Protein AF-A0A2G7M3Z9-F1 (afdb_monomer_lite)

pLDDT: mean 76.14, std 15.07, range [32.34, 94.94]

Sequence (181 aa):
MSFFTGVVVPIGAVFIGWYFANSKAEEKHQKDEQIQRLKLLRMLQQELETVLDHYETEGKYLLRNSIKGQAINNSPVFNADDHKEFFNLLWKYMRGYESLNTAIEAIPTIFPKQDEILKLSKTFFIHDSRKYDKLYNEMNKHIDEILKLSVQQIMDAAKPLLVEVNNLILQNSNVKTHPVG

Structure (mmCIF, N/CA/C/O backbone):
data_AF-A0A2G7M3Z9-F1
#
_entry.id   AF-A0A2G7M3Z9-F1
#
loop_
_atom_site.group_PDB
_atom_site.id
_atom_site.type_symbol
_atom_site.label_atom_id
_atom_site.label_alt_id
_atom_site.label_comp_id
_atom_site.label_asym_id
_atom_site.label_entity_id
_atom_site.label_seq_id
_atom_site.pdbx_PDB_ins_code
_atom_site.Cartn_x
_atom_site.Cartn_y
_atom_site.Cartn_z
_atom_site.occupancy
_atom_site.B_iso_or_equiv
_atom_site.auth_seq_id
_atom_site.auth_comp_id
_atom_site.auth_asym_id
_atom_site.auth_atom_id
_atom_site.pdbx_PDB_model_num
ATOM 1 N N . MET A 1 1 ? -33.641 -18.128 61.301 1.00 44.56 1 MET A N 1
ATOM 2 C CA . MET A 1 1 ? -33.070 -18.247 59.939 1.00 44.56 1 MET A CA 1
ATOM 3 C C . MET A 1 1 ? -32.235 -16.995 59.679 1.00 44.56 1 MET A C 1
ATOM 5 O O . MET A 1 1 ? -32.832 -15.933 59.667 1.00 44.56 1 MET A O 1
ATOM 9 N N . SER A 1 2 ? -30.898 -17.070 59.580 1.00 50.94 2 SER A N 1
ATOM 10 C CA . SER A 1 2 ? -30.061 -15.853 59.395 1.00 50.94 2 SER A CA 1
ATOM 11 C C . SER A 1 2 ? -28.726 -16.055 58.646 1.00 50.94 2 SER A C 1
ATOM 13 O O . SER A 1 2 ? -28.085 -15.092 58.248 1.00 50.94 2 SER A O 1
ATOM 15 N N . PHE A 1 3 ? -28.285 -17.296 58.405 1.00 48.00 3 PHE A N 1
ATOM 16 C CA . PHE A 1 3 ? -26.954 -17.548 57.826 1.00 48.00 3 PHE A CA 1
ATOM 17 C C . PHE A 1 3 ? -26.880 -17.435 56.291 1.00 48.00 3 PHE A C 1
ATOM 19 O O . PHE A 1 3 ? -25.796 -17.242 55.750 1.00 48.00 3 PHE A O 1
ATOM 26 N N . PHE A 1 4 ? -28.011 -17.502 55.578 1.00 48.44 4 PHE A N 1
ATOM 27 C CA . PHE A 1 4 ? -28.026 -17.439 54.108 1.00 48.44 4 PHE A CA 1
ATOM 28 C C . PHE A 1 4 ? -27.828 -16.022 53.545 1.00 48.44 4 PHE A C 1
ATOM 30 O O . PHE A 1 4 ? -27.196 -15.864 52.505 1.00 48.44 4 PHE A O 1
ATOM 37 N N . THR A 1 5 ? -28.307 -14.978 54.224 1.00 51.66 5 THR A N 1
ATOM 38 C CA . THR A 1 5 ? -28.151 -13.588 53.759 1.00 51.66 5 THR A CA 1
ATOM 39 C C . THR A 1 5 ? -26.737 -13.044 53.981 1.00 51.66 5 THR A C 1
ATOM 41 O O . THR A 1 5 ? -26.254 -12.265 53.165 1.00 51.66 5 THR A O 1
ATOM 44 N N . GLY A 1 6 ? -26.040 -13.483 55.036 1.00 43.91 6 GLY A N 1
ATOM 45 C CA . GLY A 1 6 ? -24.709 -12.973 55.392 1.00 43.91 6 GLY A CA 1
ATOM 46 C C . GLY A 1 6 ? -23.568 -13.378 54.447 1.00 43.91 6 GLY A C 1
ATOM 47 O O . GLY A 1 6 ? -22.579 -12.658 54.363 1.00 43.91 6 GLY A O 1
ATOM 48 N N . VAL A 1 7 ? -23.695 -14.501 53.727 1.00 51.69 7 VAL A N 1
ATOM 49 C CA . VAL A 1 7 ? -22.634 -15.035 52.843 1.00 51.69 7 VAL A CA 1
ATOM 50 C C . VAL A 1 7 ? -22.939 -14.804 51.359 1.00 51.69 7 VAL A C 1
ATOM 52 O O . VAL A 1 7 ? -22.032 -14.526 50.577 1.00 51.69 7 VAL A O 1
ATOM 55 N N . VAL A 1 8 ? -24.214 -14.848 50.957 1.00 54.59 8 VAL A N 1
ATOM 56 C CA . VAL A 1 8 ? -24.612 -14.662 49.549 1.00 54.59 8 VAL A CA 1
ATOM 57 C C . VAL A 1 8 ? -24.406 -13.215 49.083 1.00 54.59 8 VAL A C 1
ATOM 59 O O . VAL A 1 8 ? -23.975 -12.999 47.954 1.00 54.59 8 VAL A O 1
ATOM 62 N N . VAL A 1 9 ? -24.642 -12.225 49.952 1.00 57.62 9 VAL A N 1
ATOM 63 C CA . VAL A 1 9 ? -24.457 -10.797 49.630 1.00 57.62 9 VAL A CA 1
ATOM 64 C C . VAL A 1 9 ? -22.997 -10.439 49.289 1.00 57.62 9 VAL A C 1
ATOM 66 O O . VAL A 1 9 ? -22.786 -9.890 48.206 1.00 57.62 9 VAL A O 1
ATOM 69 N N . PRO A 1 10 ? -21.972 -10.751 50.115 1.00 57.69 10 PRO A N 1
ATOM 70 C CA . PRO A 1 10 ? -20.586 -10.429 49.768 1.00 57.69 10 PRO A CA 1
ATOM 71 C C . PRO A 1 10 ? -20.073 -11.204 48.544 1.00 57.69 10 PRO A C 1
ATOM 73 O O . PRO A 1 10 ? -19.363 -10.624 47.727 1.00 57.69 10 PRO A O 1
ATOM 76 N N . ILE A 1 11 ? -20.462 -12.472 48.359 1.00 62.12 11 ILE A N 1
ATOM 77 C CA . ILE A 1 11 ? -20.062 -13.248 47.171 1.00 62.12 11 ILE A CA 1
ATOM 78 C C . ILE A 1 11 ? -20.701 -12.665 45.901 1.00 62.12 11 ILE A C 1
ATOM 80 O O . ILE A 1 11 ? -20.004 -12.430 44.914 1.00 62.12 11 ILE A O 1
ATOM 84 N N . GLY A 1 12 ? -22.003 -12.359 45.929 1.00 63.75 12 GLY A N 1
ATOM 85 C CA . GLY A 1 12 ? -22.699 -11.721 44.808 1.00 63.75 12 GLY A CA 1
ATOM 86 C C . GLY A 1 12 ? -22.106 -10.358 44.442 1.00 63.75 12 GLY A C 1
ATOM 87 O O . GLY A 1 12 ? -21.905 -10.074 43.263 1.00 63.75 12 GLY A O 1
ATOM 88 N N . ALA A 1 13 ? -21.740 -9.546 45.439 1.00 70.12 13 ALA A N 1
ATOM 89 C CA . ALA A 1 13 ? -21.081 -8.259 45.220 1.00 70.12 13 ALA A CA 1
ATOM 90 C C . ALA A 1 13 ? -19.710 -8.397 44.527 1.00 70.12 13 ALA A C 1
ATOM 92 O O . ALA A 1 13 ? -19.388 -7.582 43.663 1.00 70.12 13 ALA A O 1
ATOM 93 N N . VAL A 1 14 ? -18.930 -9.441 44.842 1.00 70.12 14 VAL A N 1
ATOM 94 C CA . VAL A 1 14 ? -17.654 -9.731 44.158 1.00 70.12 14 VAL A CA 1
ATOM 95 C C . VAL A 1 14 ? -17.880 -10.115 42.694 1.00 70.12 14 VAL A C 1
ATOM 97 O O . VAL A 1 14 ? -17.202 -9.570 41.827 1.00 70.12 14 VAL A O 1
ATOM 100 N N . PHE A 1 15 ? -18.853 -10.981 42.387 1.00 70.19 15 PHE A N 1
ATOM 101 C CA . PHE A 1 15 ? -19.165 -11.344 40.996 1.00 70.19 15 PHE A CA 1
ATOM 102 C C . PHE A 1 15 ? -19.684 -10.157 40.175 1.00 70.19 15 PHE A C 1
ATOM 104 O O . PHE A 1 15 ? -19.260 -9.972 39.036 1.00 70.19 15 PHE A O 1
ATOM 111 N N . ILE A 1 16 ? -20.550 -9.320 40.754 1.00 72.12 16 ILE A N 1
ATOM 112 C CA . ILE A 1 16 ? -21.058 -8.103 40.104 1.00 72.12 16 ILE A CA 1
ATOM 113 C C . ILE A 1 16 ? -19.919 -7.095 39.881 1.00 72.12 16 ILE A C 1
ATOM 115 O O . ILE A 1 16 ? -19.782 -6.548 38.787 1.00 72.12 16 ILE A O 1
ATOM 119 N N . GLY A 1 17 ? -19.063 -6.881 40.886 1.00 66.12 17 GLY A N 1
ATOM 120 C CA . GLY A 1 17 ? -17.893 -6.008 40.779 1.00 66.12 17 GLY A CA 1
ATOM 121 C C . GLY A 1 17 ? -16.894 -6.483 39.721 1.00 66.12 17 GLY A C 1
ATOM 122 O O . GLY A 1 17 ? -16.427 -5.675 38.920 1.00 66.12 17 GLY A O 1
ATOM 123 N N . TRP A 1 18 ? -16.624 -7.791 39.666 1.00 77.81 18 TRP A N 1
ATOM 124 C CA . TRP A 1 18 ? -15.791 -8.404 38.630 1.00 77.81 18 TRP A CA 1
ATOM 125 C C . TRP A 1 18 ? -16.404 -8.232 37.237 1.00 77.81 18 TRP A C 1
ATOM 127 O O . TRP A 1 18 ? -15.715 -7.765 36.337 1.00 77.81 18 TRP A O 1
ATOM 137 N N . TYR A 1 19 ? -17.702 -8.502 37.069 1.00 77.31 19 TYR A N 1
ATOM 138 C CA . TYR A 1 19 ? -18.404 -8.327 35.793 1.00 77.31 19 TYR A CA 1
ATOM 139 C C . TYR A 1 19 ? -18.332 -6.880 35.276 1.00 77.31 19 TYR A C 1
ATOM 141 O O . TYR A 1 19 ? -17.959 -6.652 34.125 1.00 77.31 19 TYR A O 1
ATOM 149 N N . PHE A 1 20 ? -18.606 -5.883 36.128 1.00 74.38 20 PHE A N 1
ATOM 150 C CA . PHE A 1 20 ? -18.485 -4.470 35.744 1.00 74.38 20 PHE A CA 1
ATOM 151 C C . PHE A 1 20 ? -17.037 -4.036 35.477 1.00 74.38 20 PHE A C 1
ATOM 153 O O . PHE A 1 20 ? -16.811 -3.193 34.608 1.00 74.38 20 PHE A O 1
ATOM 160 N N . ALA A 1 21 ? -16.055 -4.588 36.196 1.00 72.25 21 ALA A N 1
ATOM 161 C CA . ALA A 1 21 ? -14.642 -4.320 35.940 1.00 72.25 21 ALA A CA 1
ATOM 162 C C . ALA A 1 21 ? -14.190 -4.910 34.595 1.00 72.25 21 ALA A C 1
ATOM 164 O O . ALA A 1 21 ? -13.548 -4.207 33.816 1.00 72.25 21 ALA A O 1
ATOM 165 N N . ASN A 1 22 ? -14.578 -6.154 34.294 1.00 75.38 22 ASN A N 1
ATOM 166 C CA . ASN A 1 22 ? -14.256 -6.819 33.033 1.00 75.38 22 ASN A CA 1
ATOM 167 C C . ASN A 1 22 ? -14.938 -6.114 31.853 1.00 75.38 22 ASN A C 1
ATOM 169 O O . ASN A 1 22 ? -14.266 -5.786 30.887 1.00 75.38 22 ASN A O 1
ATOM 173 N N . SER A 1 23 ? -16.225 -5.767 31.970 1.00 75.00 23 SER A N 1
ATOM 174 C CA . SER A 1 23 ? -16.961 -5.009 30.944 1.00 75.00 23 SER A CA 1
ATOM 175 C C . SER A 1 23 ? -16.299 -3.656 30.624 1.00 75.00 23 SER A C 1
ATOM 177 O O . SER A 1 23 ? -16.072 -3.324 29.461 1.00 75.00 23 SER A O 1
ATOM 179 N N . LYS A 1 24 ? -15.857 -2.907 31.647 1.00 76.00 24 LYS A N 1
ATOM 180 C CA . LYS A 1 24 ? -15.104 -1.653 31.446 1.00 76.00 24 LYS A CA 1
ATOM 181 C C . LYS A 1 24 ? -13.702 -1.860 30.866 1.00 76.00 24 LYS A C 1
ATOM 183 O O . LYS A 1 24 ? -13.208 -0.976 30.165 1.00 76.00 24 LYS A O 1
ATOM 188 N N . ALA A 1 25 ? -13.045 -2.979 31.171 1.00 74.88 25 ALA A N 1
ATOM 189 C CA . ALA A 1 25 ? -11.759 -3.331 30.576 1.00 74.88 25 ALA A CA 1
ATOM 190 C C . ALA A 1 25 ? -11.918 -3.685 29.087 1.00 74.88 25 ALA A C 1
ATOM 192 O O . ALA A 1 25 ? -11.159 -3.172 28.269 1.00 74.88 25 ALA A O 1
ATOM 193 N N . GLU A 1 26 ? -12.948 -4.462 28.743 1.00 80.06 26 GLU A N 1
ATOM 194 C CA . GLU A 1 26 ? -13.342 -4.827 27.377 1.00 80.06 26 GLU A CA 1
ATOM 195 C C . GLU A 1 26 ? -13.636 -3.574 26.533 1.00 80.06 26 GLU A C 1
ATOM 197 O O . GLU A 1 26 ? -13.023 -3.359 25.488 1.00 80.06 26 GLU A O 1
ATOM 202 N N . GLU A 1 27 ? -14.488 -2.671 27.038 1.00 78.44 27 GLU A N 1
ATOM 203 C CA . GLU A 1 27 ? -14.781 -1.384 26.397 1.00 78.44 27 GLU A CA 1
ATOM 204 C C . GLU A 1 27 ? -13.522 -0.548 26.144 1.00 78.44 27 GLU A C 1
ATOM 206 O O . GLU A 1 27 ? -13.418 0.138 25.124 1.00 78.44 27 GLU A O 1
ATOM 211 N N . LYS A 1 28 ? -12.585 -0.537 27.101 1.00 80.94 28 LYS A N 1
ATOM 212 C CA . LYS A 1 28 ? -11.336 0.211 26.956 1.00 80.94 28 LYS A CA 1
ATOM 213 C C . LYS A 1 28 ? -10.440 -0.439 25.903 1.00 80.94 28 LYS A C 1
ATOM 215 O O . LYS A 1 28 ? -9.916 0.279 25.058 1.00 80.94 28 LYS A O 1
ATOM 220 N N . HIS A 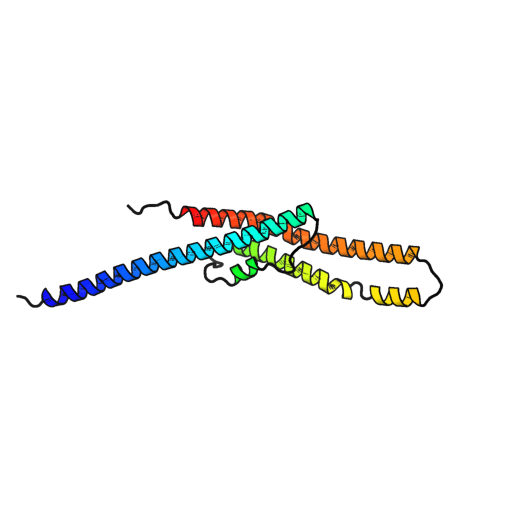1 29 ? -10.313 -1.766 25.918 1.00 80.56 29 HIS A N 1
ATOM 221 C CA . HIS A 1 29 ? -9.534 -2.517 24.936 1.00 80.56 29 HIS A CA 1
ATOM 222 C C . HIS A 1 29 ? -10.035 -2.248 23.513 1.00 80.56 29 HIS A C 1
ATOM 224 O O . HIS A 1 29 ? -9.260 -1.823 22.663 1.00 80.56 29 HIS A O 1
ATOM 230 N N . GLN A 1 30 ? -11.347 -2.355 23.288 1.00 82.94 30 GLN A N 1
ATOM 231 C CA . GLN A 1 30 ? -11.974 -2.067 21.994 1.00 82.94 30 GLN A CA 1
ATOM 232 C C . GLN A 1 30 ? -11.737 -0.616 21.535 1.00 82.94 30 GLN A C 1
ATOM 234 O O . GLN A 1 30 ? -11.460 -0.373 20.359 1.00 82.94 30 GLN A O 1
ATOM 239 N N . LYS A 1 31 ? -11.798 0.365 22.449 1.00 84.75 31 LYS A N 1
ATOM 240 C CA . LYS A 1 31 ? -11.483 1.775 22.143 1.00 84.75 31 LYS A CA 1
ATOM 241 C C . LYS A 1 31 ? -10.004 1.962 21.784 1.00 84.75 31 LYS A C 1
ATOM 243 O O . LYS A 1 31 ? -9.703 2.657 20.813 1.00 84.75 31 LYS A O 1
ATOM 248 N N . ASP A 1 32 ? -9.091 1.334 22.522 1.00 85.38 32 ASP A N 1
ATOM 249 C CA . ASP A 1 32 ? -7.648 1.412 22.275 1.00 85.38 32 ASP A CA 1
ATOM 250 C C . ASP A 1 32 ? -7.267 0.717 20.945 1.00 85.38 32 ASP A C 1
ATOM 252 O O . ASP A 1 32 ? -6.457 1.254 20.184 1.00 85.38 32 ASP A O 1
ATOM 256 N N . GLU A 1 33 ? -7.899 -0.410 20.597 1.00 86.25 33 GLU A N 1
ATOM 257 C CA . GLU A 1 33 ? -7.768 -1.074 19.289 1.00 86.25 33 GLU A CA 1
ATOM 258 C C . GLU A 1 33 ? -8.297 -0.209 18.139 1.00 86.25 33 GLU A C 1
ATOM 260 O O . GLU A 1 33 ? -7.597 -0.025 17.142 1.00 86.25 33 GLU A O 1
ATOM 265 N N . GLN A 1 34 ? -9.492 0.380 18.270 1.00 86.38 34 GLN A N 1
ATOM 266 C CA . GLN A 1 34 ? -10.056 1.294 17.264 1.00 86.38 34 GLN A CA 1
ATOM 267 C C . GLN A 1 34 ? -9.146 2.506 17.015 1.00 86.38 34 GLN A C 1
ATOM 269 O O . GLN A 1 34 ? -8.922 2.895 15.867 1.00 86.38 34 GLN A O 1
ATOM 274 N N . ILE A 1 35 ? -8.572 3.088 18.075 1.00 87.06 35 ILE A N 1
ATOM 275 C CA . ILE A 1 35 ? -7.610 4.195 17.963 1.00 87.06 35 ILE A CA 1
ATOM 276 C C . ILE A 1 35 ? -6.343 3.742 17.222 1.00 87.06 35 ILE A C 1
ATOM 278 O O . ILE A 1 35 ? -5.837 4.479 16.370 1.00 87.06 35 ILE A O 1
ATOM 282 N N . GLN A 1 36 ? -5.843 2.532 17.493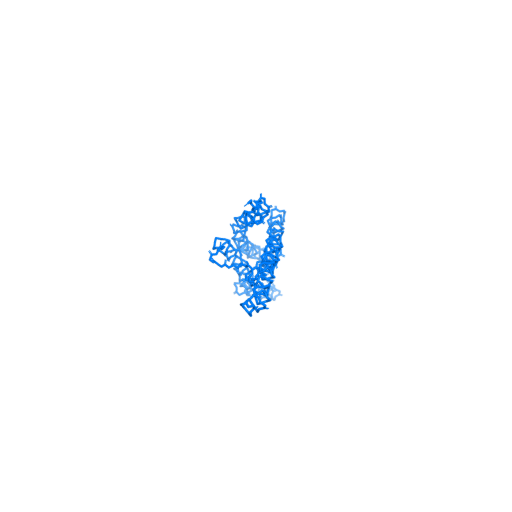 1.00 89.06 36 GLN A N 1
ATOM 283 C CA . GLN A 1 36 ? -4.694 1.964 16.782 1.00 89.06 36 GLN A CA 1
ATOM 284 C C . GLN A 1 36 ? -5.001 1.696 15.301 1.00 89.06 36 GLN A C 1
ATOM 286 O O . GLN A 1 36 ? -4.216 2.127 14.452 1.00 89.06 36 GLN A O 1
ATOM 291 N N . ARG A 1 37 ? -6.156 1.090 14.975 1.00 89.31 37 ARG A N 1
ATOM 292 C CA . ARG A 1 37 ? -6.637 0.901 13.591 1.00 89.31 37 ARG A CA 1
ATOM 293 C C . ARG A 1 37 ? -6.678 2.229 12.842 1.00 89.31 37 ARG A C 1
ATOM 295 O O . ARG A 1 37 ? -6.064 2.362 11.786 1.00 89.31 37 ARG A O 1
ATOM 302 N N . LEU A 1 38 ? -7.330 3.241 13.417 1.00 91.00 38 LEU A N 1
ATOM 303 C CA . LEU A 1 38 ? -7.475 4.561 12.800 1.00 91.00 38 LEU A CA 1
ATOM 304 C C . LEU A 1 38 ? -6.120 5.259 12.589 1.00 91.00 38 LEU A C 1
ATOM 306 O O . LEU A 1 38 ? -5.900 5.875 11.546 1.00 91.00 38 LEU A O 1
ATOM 310 N N . LYS A 1 39 ? -5.194 5.150 13.552 1.00 90.88 39 LYS A N 1
ATOM 311 C CA . LYS A 1 39 ? -3.835 5.702 13.435 1.00 90.88 39 LYS A CA 1
ATOM 312 C C . LYS A 1 39 ? -3.051 5.031 12.305 1.00 90.88 39 LYS A C 1
ATOM 314 O O . LYS A 1 39 ? -2.375 5.722 11.548 1.00 90.88 39 LYS A O 1
ATOM 319 N N . LEU A 1 40 ? -3.136 3.707 12.194 1.00 92.88 40 LEU A N 1
ATOM 320 C CA . LEU A 1 40 ? -2.484 2.934 11.139 1.00 92.88 40 LEU A CA 1
ATOM 321 C C . LEU A 1 40 ? -3.055 3.272 9.755 1.00 92.88 40 LEU A C 1
ATOM 323 O O . LEU A 1 40 ? -2.282 3.612 8.861 1.00 92.88 40 LEU A O 1
ATOM 327 N N . LEU A 1 41 ? -4.385 3.292 9.609 1.00 93.56 41 LEU A N 1
ATOM 328 C CA . LEU A 1 41 ? -5.053 3.674 8.361 1.00 93.56 41 LEU A CA 1
ATOM 329 C C . LEU A 1 41 ? -4.671 5.088 7.917 1.00 93.56 41 LEU A C 1
ATOM 331 O O . LEU A 1 41 ? -4.294 5.266 6.767 1.00 93.56 41 LEU A O 1
ATOM 335 N N . ARG A 1 42 ? -4.672 6.081 8.818 1.00 92.56 42 ARG A N 1
ATOM 336 C CA . ARG A 1 42 ? -4.250 7.455 8.484 1.00 92.56 42 ARG A CA 1
ATOM 337 C C . ARG A 1 42 ? -2.779 7.560 8.079 1.00 92.56 42 ARG A C 1
ATOM 339 O O . ARG A 1 42 ? -2.446 8.366 7.219 1.00 92.56 42 ARG A O 1
ATOM 346 N N . MET A 1 43 ? -1.893 6.752 8.666 1.00 92.69 43 MET A N 1
ATOM 347 C CA . MET A 1 43 ? -0.497 6.705 8.218 1.00 92.69 43 MET A CA 1
ATOM 348 C C . MET A 1 43 ? -0.372 6.112 6.809 1.00 92.69 43 MET A C 1
ATOM 350 O O . MET A 1 43 ? 0.421 6.620 6.022 1.00 92.69 43 MET A O 1
ATOM 354 N N . LEU A 1 44 ? -1.140 5.067 6.482 1.00 93.25 44 LEU A N 1
ATOM 355 C CA . LEU A 1 44 ? -1.170 4.504 5.130 1.00 93.25 44 LEU A CA 1
ATOM 356 C C . LEU A 1 44 ? -1.826 5.466 4.128 1.00 93.25 44 LEU A C 1
ATOM 358 O O . LEU A 1 44 ? -1.294 5.628 3.038 1.00 93.25 44 LEU A O 1
ATOM 362 N N . GLN A 1 45 ? -2.907 6.151 4.512 1.00 94.25 45 GLN A N 1
ATOM 363 C CA . GLN A 1 45 ? -3.540 7.210 3.721 1.00 94.25 45 GLN A CA 1
ATOM 364 C C . GLN A 1 45 ? -2.504 8.266 3.313 1.00 94.25 45 GLN A C 1
ATOM 366 O O . GLN A 1 45 ? -2.330 8.521 2.127 1.00 94.25 45 GLN A O 1
ATOM 371 N N . GLN A 1 46 ? -1.752 8.798 4.284 1.00 93.19 46 GLN A N 1
ATOM 372 C CA . GLN A 1 46 ? -0.713 9.796 4.033 1.00 93.19 46 GLN A CA 1
ATOM 373 C C . GLN A 1 46 ? 0.412 9.261 3.128 1.00 93.19 46 GLN A C 1
ATOM 375 O O . GLN A 1 46 ? 0.905 9.999 2.275 1.00 93.19 46 GLN A O 1
ATOM 380 N N . GLU A 1 47 ? 0.834 7.998 3.289 1.00 89.69 47 GLU A N 1
ATOM 381 C CA . GLU A 1 47 ? 1.827 7.382 2.392 1.00 89.69 47 GLU A CA 1
ATOM 382 C C . GLU A 1 47 ? 1.296 7.312 0.953 1.00 89.69 47 GLU A C 1
ATOM 384 O O . GLU A 1 47 ? 1.985 7.741 0.032 1.00 89.69 47 GLU A O 1
ATOM 389 N N . LEU A 1 48 ? 0.063 6.834 0.768 1.00 91.69 48 LEU A N 1
ATOM 390 C CA . LEU A 1 48 ? -0.572 6.698 -0.543 1.00 91.69 48 LEU A CA 1
ATOM 391 C C . LEU A 1 48 ? -0.788 8.054 -1.216 1.00 91.69 48 LEU A C 1
ATOM 393 O O . LEU A 1 48 ? -0.422 8.208 -2.374 1.00 91.69 48 LEU A O 1
ATOM 397 N N . GLU A 1 49 ? -1.312 9.047 -0.498 1.00 91.94 49 GLU A N 1
ATOM 398 C CA . GLU A 1 49 ? -1.467 10.418 -1.002 1.00 91.94 49 GLU A CA 1
ATOM 399 C C . GLU A 1 49 ? -0.119 10.999 -1.458 1.00 91.94 49 GLU A C 1
ATOM 401 O O . GLU A 1 49 ? -0.023 11.512 -2.569 1.00 91.94 49 GLU A O 1
ATOM 406 N N . THR A 1 50 ? 0.944 10.825 -0.661 1.00 88.81 50 THR A N 1
ATOM 407 C CA . THR A 1 50 ? 2.302 11.292 -1.005 1.00 88.81 50 THR A CA 1
ATOM 408 C C . THR A 1 50 ? 2.869 10.573 -2.235 1.00 88.81 50 THR A C 1
ATOM 410 O O . THR A 1 50 ? 3.518 11.194 -3.073 1.00 88.81 50 THR A O 1
ATOM 413 N N . VAL A 1 51 ? 2.645 9.260 -2.362 1.00 87.44 51 VAL A N 1
ATOM 414 C CA . VAL A 1 51 ? 3.117 8.458 -3.506 1.00 87.44 51 VAL A CA 1
ATOM 415 C C . VAL A 1 51 ? 2.378 8.830 -4.792 1.00 87.44 51 VAL A C 1
ATOM 417 O O . VAL A 1 51 ? 3.015 8.956 -5.837 1.00 87.44 51 VAL A O 1
ATOM 420 N N . LEU A 1 52 ? 1.059 9.035 -4.716 1.00 88.06 52 LEU A N 1
ATOM 421 C CA . LEU A 1 52 ? 0.244 9.456 -5.854 1.00 88.06 52 LEU A CA 1
ATOM 422 C C . LEU A 1 52 ? 0.638 10.866 -6.327 1.00 88.06 52 LEU A C 1
ATOM 424 O O . LEU A 1 52 ? 0.910 11.046 -7.512 1.00 88.06 52 LEU A O 1
ATOM 428 N N . ASP A 1 53 ? 0.733 11.832 -5.407 1.00 88.44 53 ASP A N 1
ATOM 429 C CA . ASP A 1 53 ? 1.096 13.226 -5.700 1.00 88.44 53 ASP A CA 1
ATOM 430 C C . ASP A 1 53 ? 2.515 13.351 -6.279 1.00 88.44 53 ASP A C 1
ATOM 432 O O . ASP A 1 53 ? 2.719 13.994 -7.310 1.00 88.44 53 ASP A O 1
ATOM 436 N N . HIS A 1 54 ? 3.502 12.661 -5.697 1.00 83.88 54 HIS A N 1
ATOM 437 C CA . HIS A 1 54 ? 4.878 12.692 -6.202 1.00 83.88 54 HIS A CA 1
ATOM 438 C C . HIS A 1 54 ? 5.014 12.068 -7.602 1.00 83.88 54 HIS A C 1
ATOM 440 O O . HIS A 1 54 ? 5.794 12.553 -8.423 1.00 83.88 54 HIS A O 1
ATOM 446 N N . TYR A 1 55 ? 4.241 11.023 -7.921 1.00 79.44 55 TYR A N 1
ATOM 447 C CA . TYR A 1 55 ? 4.230 10.480 -9.281 1.00 79.44 55 TYR A CA 1
ATOM 448 C C . TYR A 1 55 ? 3.539 11.421 -10.274 1.00 79.44 55 TYR A C 1
ATOM 450 O O . TYR A 1 55 ? 4.043 11.608 -11.379 1.00 79.44 55 TYR A O 1
ATOM 458 N N . GLU A 1 56 ? 2.410 12.031 -9.900 1.00 79.69 56 GLU A N 1
ATOM 459 C CA . GLU A 1 56 ? 1.686 12.960 -10.778 1.00 79.69 56 GLU A CA 1
ATOM 460 C C . GLU A 1 56 ? 2.467 14.269 -11.019 1.00 79.69 56 GLU A C 1
ATOM 462 O O . GLU A 1 56 ? 2.353 14.852 -12.099 1.00 79.69 56 GLU A O 1
ATOM 467 N N . THR A 1 57 ? 3.318 14.691 -10.075 1.00 79.75 57 THR A N 1
ATOM 468 C CA . THR A 1 57 ? 4.153 15.904 -10.185 1.00 79.75 57 THR A CA 1
ATOM 469 C C . THR A 1 57 ? 5.537 15.671 -10.801 1.00 79.75 57 THR A C 1
ATOM 471 O O . THR A 1 57 ? 5.946 16.438 -11.673 1.00 79.75 57 THR A O 1
ATOM 474 N N . GLU A 1 58 ? 6.277 14.637 -10.383 1.00 73.50 58 GLU A N 1
ATOM 475 C CA . GLU A 1 58 ? 7.656 14.389 -10.841 1.00 73.50 58 GLU A CA 1
ATOM 476 C C . GLU A 1 58 ? 7.801 13.239 -11.849 1.00 73.50 58 GLU A C 1
ATOM 478 O O . GLU A 1 58 ? 8.870 13.091 -12.448 1.00 73.50 58 GLU A O 1
ATOM 483 N N . GLY A 1 59 ? 6.773 12.403 -12.036 1.00 65.06 59 GLY A N 1
ATOM 484 C CA . GLY A 1 59 ? 6.853 11.188 -12.859 1.00 65.06 59 GLY A CA 1
ATOM 485 C C . GLY A 1 59 ? 7.800 10.120 -12.298 1.00 65.06 59 GLY A C 1
ATOM 486 O O . GLY A 1 59 ? 8.220 9.222 -13.029 1.00 65.06 59 GLY A O 1
ATOM 487 N N . LYS A 1 60 ? 8.176 10.236 -11.019 1.00 65.88 60 LYS A N 1
ATOM 488 C CA . LYS A 1 60 ? 9.208 9.431 -10.353 1.00 65.88 60 LYS A CA 1
ATOM 489 C C . LYS A 1 60 ? 8.649 8.625 -9.190 1.00 65.88 60 LYS A C 1
ATOM 491 O O . LYS A 1 60 ? 7.530 8.817 -8.727 1.00 65.88 60 LYS A O 1
ATOM 496 N N . TYR A 1 61 ? 9.478 7.703 -8.724 1.00 66.75 61 TYR A N 1
ATOM 497 C CA . TYR A 1 61 ? 9.198 6.812 -7.613 1.00 66.75 61 TYR A CA 1
ATOM 498 C C . TYR A 1 61 ? 10.002 7.197 -6.366 1.00 66.75 61 TYR A C 1
ATOM 500 O O . TYR A 1 61 ? 11.213 7.394 -6.445 1.00 66.75 61 TYR A O 1
ATOM 508 N N . LEU A 1 62 ? 9.324 7.257 -5.214 1.00 64.62 62 LEU A N 1
ATOM 509 C CA . LEU A 1 62 ? 9.846 7.903 -4.006 1.00 64.62 62 LEU A CA 1
ATOM 510 C C . LEU A 1 62 ? 10.608 6.985 -3.015 1.00 64.62 62 LEU A C 1
ATOM 512 O O . LEU A 1 62 ? 11.556 7.447 -2.390 1.00 64.62 62 LEU A O 1
ATOM 516 N N . LEU A 1 63 ? 10.185 5.727 -2.782 1.00 66.38 63 LEU A N 1
ATOM 517 C CA . LEU A 1 63 ? 10.329 5.107 -1.434 1.00 66.38 63 LEU A CA 1
ATOM 518 C C . LEU A 1 63 ? 11.130 3.790 -1.274 1.00 66.38 63 LEU A C 1
ATOM 520 O O . LEU A 1 63 ? 11.419 3.400 -0.144 1.00 66.38 63 LEU A O 1
ATOM 524 N N . ARG A 1 64 ? 11.467 3.069 -2.349 1.00 65.75 64 ARG A N 1
ATOM 525 C CA . ARG A 1 64 ? 11.963 1.662 -2.362 1.00 65.75 64 ARG A CA 1
ATOM 526 C C . ARG A 1 64 ? 11.045 0.594 -1.725 1.00 65.75 64 ARG A C 1
ATOM 528 O O . ARG A 1 64 ? 10.909 -0.459 -2.330 1.00 65.75 64 ARG A O 1
ATOM 535 N N . ASN A 1 65 ? 10.398 0.811 -0.578 1.00 76.06 65 ASN A N 1
ATOM 536 C CA . ASN A 1 65 ? 9.420 -0.109 0.040 1.00 76.06 65 ASN A CA 1
ATOM 537 C C . ASN A 1 65 ? 8.277 0.673 0.716 1.00 76.06 65 ASN A C 1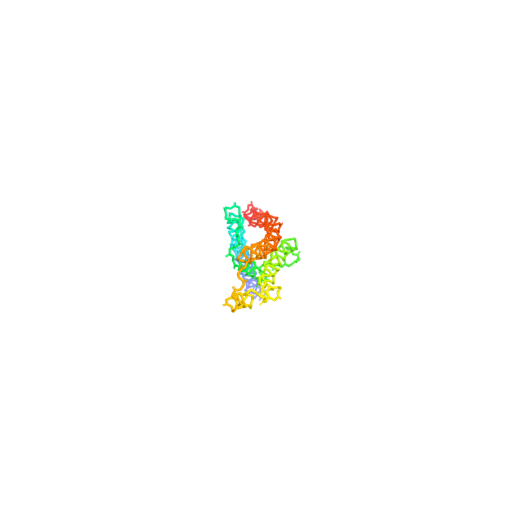
ATOM 539 O O . ASN A 1 65 ? 8.518 1.749 1.262 1.00 76.06 65 ASN A O 1
ATOM 543 N N . SER A 1 66 ? 7.058 0.119 0.756 1.00 83.31 66 SER A N 1
ATOM 544 C CA . SER A 1 66 ? 5.971 0.671 1.584 1.00 83.31 66 SER A CA 1
ATOM 545 C C . SER A 1 66 ? 6.240 0.408 3.068 1.00 83.31 66 SER A C 1
ATOM 547 O O . SER A 1 66 ? 6.221 -0.738 3.525 1.00 83.31 66 SER A O 1
ATOM 549 N N . ILE A 1 67 ? 6.476 1.472 3.836 1.00 85.00 67 ILE A N 1
ATOM 550 C CA . ILE A 1 67 ? 6.796 1.379 5.266 1.00 85.00 67 ILE A CA 1
ATOM 551 C C . ILE A 1 67 ? 5.506 1.190 6.074 1.00 85.00 67 ILE A C 1
ATOM 553 O O . ILE A 1 67 ? 5.459 0.398 7.018 1.00 85.00 67 ILE A O 1
ATOM 557 N N . LYS A 1 68 ? 4.438 1.912 5.717 1.00 88.12 68 LYS A N 1
ATOM 558 C CA . LYS A 1 68 ? 3.156 1.857 6.434 1.00 88.12 68 LYS A CA 1
ATOM 559 C C . LYS A 1 68 ? 2.353 0.612 6.072 1.00 88.12 68 LYS A C 1
ATOM 561 O O . LYS A 1 68 ? 1.686 0.067 6.949 1.00 88.12 68 LYS A O 1
ATOM 566 N N . GLY A 1 69 ? 2.492 0.104 4.847 1.00 85.44 69 GLY A N 1
ATOM 567 C CA . GLY A 1 69 ? 1.906 -1.171 4.443 1.00 85.44 69 GLY A CA 1
ATOM 568 C C . GLY A 1 69 ? 2.457 -2.353 5.244 1.00 85.44 69 GLY A C 1
ATOM 569 O O . GLY A 1 69 ? 1.687 -3.124 5.814 1.00 85.44 69 GLY A O 1
ATOM 570 N N . GLN A 1 70 ? 3.784 -2.433 5.405 1.00 88.12 70 GLN A N 1
ATOM 571 C CA . GLN A 1 70 ? 4.423 -3.436 6.270 1.00 88.12 70 GLN A CA 1
ATOM 572 C C . GLN A 1 70 ? 3.979 -3.317 7.738 1.00 88.12 70 GLN A C 1
ATOM 574 O O . GLN A 1 70 ? 3.734 -4.329 8.394 1.00 88.12 70 GLN A O 1
ATOM 579 N N . ALA A 1 71 ? 3.838 -2.090 8.253 1.00 88.00 71 ALA A N 1
ATOM 580 C CA . ALA A 1 71 ? 3.375 -1.858 9.622 1.00 88.00 71 ALA A CA 1
ATOM 581 C C . ALA A 1 71 ? 1.934 -2.344 9.861 1.00 88.00 71 ALA A C 1
ATOM 583 O O . ALA A 1 71 ? 1.630 -2.794 10.962 1.00 88.00 71 ALA A O 1
ATOM 584 N N . ILE A 1 72 ? 1.062 -2.279 8.848 1.00 89.25 72 ILE A N 1
ATOM 585 C CA . ILE A 1 72 ? -0.306 -2.810 8.922 1.00 89.25 72 ILE A CA 1
ATOM 586 C C . ILE A 1 72 ? -0.328 -4.330 8.773 1.00 89.25 72 ILE A C 1
ATOM 588 O O . ILE A 1 72 ? -0.995 -4.994 9.561 1.00 89.25 72 ILE A O 1
ATOM 592 N N . ASN A 1 73 ? 0.433 -4.889 7.828 1.00 87.19 73 ASN A N 1
ATOM 593 C CA . ASN A 1 73 ? 0.466 -6.335 7.593 1.00 87.19 73 ASN A CA 1
ATOM 594 C C . ASN A 1 73 ? 0.943 -7.140 8.817 1.00 87.19 73 ASN A C 1
ATOM 596 O O . ASN A 1 73 ? 0.551 -8.287 8.996 1.00 87.19 73 ASN A O 1
ATOM 600 N N . ASN A 1 74 ? 1.766 -6.526 9.671 1.00 85.31 74 ASN A N 1
ATOM 601 C CA . ASN A 1 74 ? 2.266 -7.121 10.912 1.00 85.31 74 ASN A CA 1
ATOM 602 C C . ASN A 1 74 ? 1.460 -6.701 12.160 1.00 85.31 74 ASN A C 1
ATOM 604 O O . ASN A 1 74 ? 1.902 -6.946 13.284 1.00 85.31 74 ASN A O 1
ATOM 608 N N . SER A 1 75 ? 0.326 -6.011 11.999 1.00 86.94 75 SER A N 1
ATOM 609 C CA . SER A 1 75 ? -0.433 -5.452 13.118 1.00 86.94 75 SER A CA 1
ATOM 610 C C . SER A 1 75 ? -1.537 -6.398 13.601 1.00 86.94 75 SER A C 1
ATOM 612 O O . SER A 1 75 ? -2.373 -6.790 12.792 1.00 86.94 75 SER A O 1
ATOM 614 N N . PRO A 1 76 ? -1.639 -6.696 14.912 1.00 85.75 76 PRO A N 1
ATOM 615 C CA . PRO A 1 76 ? -2.684 -7.578 15.434 1.00 85.75 76 PRO A CA 1
ATOM 616 C C . PRO A 1 76 ? -4.089 -6.968 15.343 1.00 85.75 76 PRO A C 1
ATOM 618 O O . PRO A 1 76 ? -5.072 -7.696 15.429 1.00 85.75 76 PRO A O 1
ATOM 621 N N . VAL A 1 77 ? -4.209 -5.645 15.159 1.00 87.50 77 VAL A N 1
ATOM 622 C CA . VAL A 1 77 ? -5.524 -5.000 15.049 1.00 87.50 77 VAL A CA 1
ATOM 623 C C . VAL A 1 77 ? -6.163 -5.165 13.667 1.00 87.50 77 VAL A C 1
ATOM 625 O O . VAL A 1 77 ? -7.344 -4.857 13.537 1.00 87.50 77 VAL A O 1
ATOM 628 N N . PHE A 1 78 ? -5.448 -5.671 12.657 1.00 87.31 78 PHE A N 1
ATOM 629 C CA . PHE A 1 78 ? -6.015 -6.026 11.352 1.00 87.31 78 PHE A CA 1
ATOM 630 C C . PHE A 1 78 ? -5.922 -7.534 11.126 1.00 87.31 78 PHE A C 1
ATOM 632 O O . PHE A 1 78 ? -4.892 -8.150 11.378 1.00 87.31 78 PHE A O 1
ATOM 639 N N . ASN A 1 79 ? -6.997 -8.127 10.613 1.00 84.69 79 ASN A N 1
ATOM 640 C CA . ASN A 1 79 ? -7.051 -9.540 10.247 1.00 84.69 79 ASN A CA 1
ATOM 641 C C . ASN A 1 79 ? -7.656 -9.703 8.841 1.00 84.69 79 ASN A C 1
ATOM 643 O O . ASN A 1 79 ? -8.396 -8.834 8.365 1.00 84.69 79 ASN A O 1
ATOM 647 N N . ALA A 1 80 ? -7.310 -10.805 8.174 1.00 82.75 80 ALA A N 1
ATOM 648 C CA . ALA A 1 80 ? -7.701 -11.067 6.791 1.00 82.75 80 ALA A CA 1
ATOM 649 C C . ALA A 1 80 ? -9.175 -11.475 6.626 1.00 82.75 80 ALA A C 1
ATOM 651 O O . ALA A 1 80 ? -9.695 -11.371 5.516 1.00 82.75 80 ALA A O 1
ATOM 652 N N . ASP A 1 81 ? -9.837 -11.913 7.699 1.00 84.38 81 ASP A N 1
ATOM 653 C CA . ASP A 1 81 ? -11.239 -12.338 7.677 1.00 84.38 81 ASP A CA 1
ATOM 654 C C . ASP A 1 81 ? -12.177 -11.121 7.598 1.00 84.38 81 ASP A C 1
ATOM 656 O O . ASP A 1 81 ? -13.009 -11.038 6.695 1.00 84.38 81 ASP A O 1
ATOM 660 N N . ASP A 1 82 ? -11.962 -10.128 8.466 1.00 81.94 82 ASP A N 1
ATOM 661 C CA . ASP A 1 82 ? -12.723 -8.874 8.523 1.00 81.94 82 ASP A CA 1
ATOM 662 C C . ASP A 1 82 ? -12.329 -7.888 7.402 1.00 81.94 82 ASP A C 1
ATOM 664 O O . ASP A 1 82 ? -13.152 -7.091 6.959 1.00 81.94 82 ASP A O 1
ATOM 668 N N . HIS A 1 83 ? -11.068 -7.908 6.938 1.00 88.75 83 HIS A N 1
ATOM 669 C CA . HIS A 1 83 ? -10.503 -6.877 6.041 1.00 88.75 83 HIS A CA 1
ATOM 670 C C . HIS A 1 83 ? -9.968 -7.447 4.713 1.00 88.75 83 HIS A C 1
ATOM 672 O O . HIS A 1 83 ? -9.003 -6.932 4.141 1.00 88.75 83 HIS A O 1
ATOM 678 N N . LYS A 1 84 ? -10.568 -8.532 4.210 1.00 90.44 84 LYS A N 1
ATOM 679 C CA . LYS A 1 84 ? -10.093 -9.287 3.035 1.00 90.44 84 LYS A CA 1
ATOM 680 C C . LYS A 1 84 ? -9.791 -8.430 1.799 1.00 90.44 84 LYS A C 1
ATOM 682 O O . LYS A 1 84 ? -8.775 -8.640 1.137 1.00 90.44 84 LYS A O 1
ATOM 687 N N . GLU A 1 85 ? -10.674 -7.496 1.449 1.00 91.19 85 GLU A N 1
ATOM 688 C CA . GLU A 1 85 ? -10.504 -6.638 0.267 1.00 91.19 85 GLU A CA 1
ATOM 689 C C . GLU A 1 85 ? -9.329 -5.670 0.435 1.00 91.19 85 GLU A C 1
ATOM 691 O O . GLU A 1 85 ? -8.427 -5.641 -0.406 1.00 91.19 85 GLU A O 1
ATOM 696 N N . PHE A 1 86 ? -9.275 -4.986 1.577 1.00 93.00 86 PHE A N 1
ATOM 697 C CA . PHE A 1 86 ? -8.151 -4.149 1.977 1.00 93.00 86 PHE A CA 1
ATOM 698 C C . PHE A 1 86 ? -6.810 -4.904 1.932 1.00 93.00 86 PHE A C 1
ATOM 700 O O . PHE A 1 86 ? -5.861 -4.413 1.323 1.00 93.00 86 PHE A O 1
ATOM 707 N N . PHE A 1 87 ? -6.727 -6.122 2.481 1.00 92.62 87 PHE A N 1
ATOM 708 C CA . PHE A 1 87 ? -5.502 -6.931 2.423 1.00 92.62 87 PHE A CA 1
ATOM 709 C C . PHE A 1 87 ? -5.118 -7.351 0.997 1.00 92.62 87 PHE A C 1
ATOM 711 O O . PHE A 1 87 ? -3.935 -7.337 0.661 1.00 92.62 87 PHE A O 1
ATOM 718 N N . ASN A 1 88 ? -6.084 -7.664 0.127 1.00 92.88 88 ASN A N 1
ATOM 719 C CA . ASN A 1 88 ? -5.806 -7.960 -1.283 1.00 92.88 88 ASN A CA 1
ATOM 720 C C . ASN A 1 88 ? -5.244 -6.740 -2.034 1.00 92.88 88 ASN A C 1
ATOM 722 O O . ASN A 1 88 ? -4.340 -6.883 -2.860 1.00 92.88 88 ASN A O 1
ATOM 726 N N . LEU A 1 89 ? -5.773 -5.544 -1.765 1.00 93.25 89 LEU A N 1
ATOM 727 C CA . LEU A 1 89 ? -5.286 -4.290 -2.346 1.00 93.25 89 LEU A CA 1
ATOM 728 C C . LEU A 1 89 ? -3.902 -3.919 -1.792 1.00 93.25 89 LEU A C 1
ATOM 730 O O . LEU A 1 89 ? -3.002 -3.585 -2.564 1.00 93.25 89 LEU A O 1
ATOM 734 N N . LEU A 1 90 ? -3.702 -4.071 -0.481 1.00 93.12 90 LEU A N 1
ATOM 735 C CA . LEU A 1 90 ? -2.423 -3.852 0.191 1.00 93.12 90 LEU A CA 1
ATOM 736 C C . LEU A 1 90 ? -1.334 -4.795 -0.337 1.00 93.12 90 LEU A C 1
ATOM 738 O O . LEU A 1 90 ? -0.225 -4.349 -0.628 1.00 93.12 90 LEU A O 1
ATOM 742 N N . TRP A 1 91 ? -1.661 -6.075 -0.536 1.00 93.06 91 TRP A N 1
ATOM 743 C CA . TRP A 1 91 ? -0.746 -7.048 -1.129 1.00 93.06 91 TRP A CA 1
ATOM 744 C C . TRP A 1 91 ? -0.359 -6.671 -2.563 1.00 93.06 91 TRP A C 1
ATOM 746 O O . TRP A 1 91 ? 0.826 -6.679 -2.883 1.00 93.06 91 TRP A O 1
ATOM 756 N N . LYS A 1 92 ? -1.318 -6.276 -3.417 1.00 91.88 92 LYS A N 1
ATOM 757 C CA . LYS A 1 92 ? -1.022 -5.806 -4.787 1.00 91.88 92 LYS A CA 1
ATOM 758 C C . LYS A 1 92 ? -0.086 -4.597 -4.782 1.00 91.88 92 LYS A C 1
ATOM 760 O O . LYS A 1 92 ? 0.888 -4.581 -5.530 1.00 91.88 92 LYS A O 1
ATOM 765 N N . TYR A 1 93 ? -0.360 -3.621 -3.917 1.00 91.44 93 TYR A N 1
ATOM 766 C CA . TYR A 1 93 ? 0.466 -2.427 -3.748 1.00 91.44 93 TYR A CA 1
ATOM 767 C C . TYR A 1 93 ? 1.893 -2.801 -3.319 1.00 91.44 93 TYR A C 1
ATOM 769 O O . TYR A 1 93 ? 2.845 -2.482 -4.029 1.00 91.44 93 TYR A O 1
ATOM 777 N N . MET A 1 94 ? 2.056 -3.584 -2.246 1.00 90.94 94 MET A N 1
ATOM 778 C CA . MET A 1 94 ? 3.370 -4.059 -1.787 1.00 90.94 94 MET A CA 1
ATOM 779 C C . MET A 1 94 ? 4.101 -4.914 -2.838 1.00 90.94 94 MET A C 1
ATOM 781 O O . MET A 1 94 ? 5.313 -4.782 -3.001 1.00 90.94 94 MET A O 1
ATOM 785 N N . ARG A 1 95 ? 3.383 -5.741 -3.607 1.00 88.12 95 ARG A N 1
ATOM 786 C CA . ARG A 1 95 ? 3.970 -6.569 -4.670 1.00 88.12 95 ARG A CA 1
ATOM 787 C C . ARG A 1 95 ? 4.479 -5.738 -5.852 1.00 88.12 95 ARG A C 1
ATOM 789 O O . ARG A 1 95 ? 5.474 -6.117 -6.466 1.00 88.12 95 ARG A O 1
ATOM 796 N N . GLY A 1 96 ? 3.859 -4.589 -6.135 1.00 86.06 96 GLY A N 1
ATOM 797 C CA . GLY A 1 96 ? 4.371 -3.616 -7.105 1.00 86.06 96 GLY A CA 1
ATOM 798 C C . GLY A 1 96 ? 5.745 -3.060 -6.706 1.00 86.06 96 GLY A C 1
ATOM 799 O O . GLY A 1 96 ? 6.648 -3.007 -7.539 1.00 86.06 96 GLY A O 1
ATOM 800 N N . TYR A 1 97 ? 5.943 -2.746 -5.419 1.00 86.94 97 TYR A N 1
ATOM 801 C CA . TYR A 1 97 ? 7.247 -2.326 -4.878 1.00 86.94 97 TYR A CA 1
ATOM 802 C C . TYR A 1 97 ? 8.315 -3.423 -5.041 1.00 86.94 9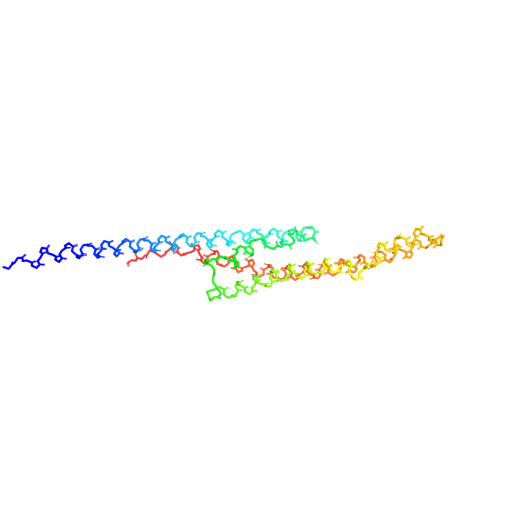7 TYR A C 1
ATOM 804 O O . TYR A 1 97 ? 9.421 -3.144 -5.504 1.00 86.94 97 TYR A O 1
ATOM 812 N N . GLU A 1 98 ? 7.989 -4.681 -4.725 1.00 86.19 98 GLU A N 1
ATOM 813 C CA . GLU A 1 98 ? 8.901 -5.819 -4.927 1.00 86.19 98 GLU A CA 1
ATOM 814 C C . GLU A 1 98 ? 9.258 -6.032 -6.405 1.00 86.19 98 GLU A C 1
ATOM 816 O O . GLU A 1 98 ? 10.423 -6.275 -6.733 1.00 86.19 98 GLU A O 1
ATOM 821 N N . SER A 1 99 ? 8.280 -5.906 -7.309 1.00 83.31 99 SER A N 1
ATOM 822 C CA . SER A 1 99 ? 8.507 -6.018 -8.753 1.00 83.31 99 SER A CA 1
ATOM 823 C C . SER A 1 99 ? 9.418 -4.906 -9.274 1.00 83.31 99 SER A C 1
ATOM 825 O O . SER A 1 99 ? 10.327 -5.182 -10.055 1.00 83.31 99 SER A O 1
ATOM 827 N N . LEU A 1 100 ? 9.216 -3.664 -8.824 1.00 84.31 100 LEU A N 1
ATOM 828 C CA . LEU A 1 100 ? 10.059 -2.526 -9.191 1.00 84.31 100 LEU A CA 1
ATOM 829 C C . LEU A 1 100 ? 11.492 -2.684 -8.661 1.00 84.31 100 LEU A C 1
ATOM 831 O O . LEU A 1 100 ? 12.444 -2.463 -9.404 1.00 84.31 100 LEU A O 1
ATOM 835 N N . ASN A 1 101 ? 11.662 -3.130 -7.413 1.00 84.00 101 ASN A N 1
ATOM 836 C CA . ASN A 1 101 ? 12.986 -3.421 -6.855 1.00 84.00 101 ASN A CA 1
ATOM 837 C C . ASN A 1 101 ? 13.698 -4.532 -7.636 1.00 84.00 101 ASN A C 1
ATOM 839 O O . ASN A 1 101 ? 14.868 -4.383 -7.972 1.00 84.00 101 ASN A O 1
ATOM 843 N N . THR A 1 102 ? 12.977 -5.600 -7.992 1.00 82.81 102 THR A N 1
ATOM 844 C CA . THR A 1 102 ? 13.510 -6.701 -8.811 1.00 82.81 102 THR A CA 1
ATOM 845 C C . THR A 1 102 ? 13.922 -6.208 -10.200 1.00 82.81 102 THR A C 1
ATOM 847 O O . THR A 1 102 ? 14.979 -6.587 -10.696 1.00 82.81 102 THR A O 1
ATOM 850 N N . ALA A 1 103 ? 13.129 -5.327 -10.820 1.00 78.56 103 ALA A N 1
ATOM 851 C CA . ALA A 1 103 ? 13.473 -4.711 -12.098 1.00 78.56 103 ALA A CA 1
ATOM 852 C C . ALA A 1 103 ? 14.746 -3.855 -11.991 1.00 78.56 103 ALA A C 1
ATOM 854 O O . ALA A 1 103 ? 15.640 -4.004 -12.820 1.00 78.56 103 ALA A O 1
ATOM 855 N N . ILE A 1 104 ? 14.868 -3.024 -10.947 1.00 79.88 104 ILE A N 1
ATOM 856 C CA . ILE A 1 104 ? 16.064 -2.206 -10.679 1.00 79.88 104 ILE A CA 1
ATOM 857 C C . ILE A 1 104 ? 17.303 -3.088 -10.464 1.00 79.88 104 ILE A C 1
ATOM 859 O O . ILE A 1 104 ? 18.348 -2.842 -11.063 1.00 79.88 104 ILE A O 1
ATOM 863 N N . GLU A 1 105 ? 17.189 -4.135 -9.648 1.00 80.06 105 GLU A N 1
ATOM 864 C CA . GLU A 1 105 ? 18.284 -5.067 -9.347 1.00 80.06 105 GLU A CA 1
ATOM 865 C C . GLU A 1 105 ? 18.678 -5.933 -10.556 1.00 80.06 105 GLU A C 1
ATOM 867 O O . GLU A 1 105 ? 19.825 -6.368 -10.648 1.00 80.06 105 GLU A O 1
ATOM 872 N N . ALA A 1 106 ? 17.774 -6.123 -11.524 1.00 75.81 106 ALA A N 1
ATOM 873 C CA . ALA A 1 106 ? 18.053 -6.812 -12.780 1.00 75.81 106 ALA A CA 1
ATOM 874 C C . ALA A 1 106 ? 18.727 -5.928 -13.849 1.00 75.81 106 ALA A C 1
ATOM 876 O O . ALA A 1 106 ? 19.347 -6.480 -14.761 1.00 75.81 106 ALA A O 1
ATOM 877 N N . ILE A 1 107 ? 18.669 -4.587 -13.760 1.00 72.81 107 ILE A N 1
ATOM 878 C CA . ILE A 1 107 ? 19.298 -3.674 -14.744 1.00 72.81 107 ILE A CA 1
ATOM 879 C C . ILE A 1 107 ? 20.785 -4.016 -14.980 1.00 72.81 107 ILE A C 1
ATOM 881 O O . ILE A 1 107 ? 21.156 -4.189 -16.143 1.00 72.81 107 ILE A O 1
ATOM 885 N N . PRO A 1 108 ? 21.641 -4.206 -13.951 1.00 65.31 108 PRO A N 1
ATOM 886 C CA . PRO A 1 108 ? 23.040 -4.591 -14.156 1.00 65.31 108 PRO A CA 1
ATOM 887 C C . PRO A 1 108 ? 23.222 -5.965 -14.815 1.00 65.31 108 PRO A C 1
ATOM 889 O O . PRO A 1 108 ? 24.238 -6.197 -15.459 1.00 65.31 108 PRO A O 1
ATOM 892 N N . THR A 1 109 ? 22.265 -6.887 -14.676 1.00 66.81 109 THR A N 1
ATOM 893 C CA . THR A 1 109 ? 22.334 -8.241 -15.261 1.00 66.81 109 THR A CA 1
ATOM 894 C C . THR A 1 109 ? 21.797 -8.294 -16.692 1.00 66.81 109 THR A C 1
ATOM 896 O O . THR A 1 109 ? 22.282 -9.085 -17.497 1.00 66.81 109 THR A O 1
ATOM 899 N N . ILE A 1 110 ? 20.826 -7.440 -17.029 1.00 63.69 110 ILE A N 1
ATOM 900 C CA . ILE A 1 110 ? 20.296 -7.265 -18.391 1.00 63.69 110 ILE A CA 1
ATOM 901 C C . ILE A 1 110 ? 21.269 -6.424 -19.233 1.00 63.69 110 ILE A C 1
ATOM 903 O O . ILE A 1 110 ? 21.473 -6.693 -20.418 1.00 63.69 110 ILE A O 1
ATOM 907 N N . PHE A 1 111 ? 21.933 -5.449 -18.607 1.00 64.00 111 PHE A N 1
ATOM 908 C CA . PHE A 1 111 ? 22.881 -4.533 -19.239 1.00 64.00 111 PHE A CA 1
ATOM 909 C C . PHE A 1 111 ? 24.300 -4.606 -18.624 1.00 64.00 111 PHE A C 1
ATOM 911 O O . PHE A 1 111 ? 24.902 -3.562 -18.356 1.00 64.00 111 PHE A O 1
ATOM 918 N N . PRO A 1 112 ? 24.911 -5.806 -18.477 1.00 55.00 112 PRO A N 1
ATOM 919 C CA . PRO A 1 112 ? 26.210 -5.986 -17.803 1.00 55.00 112 PRO A CA 1
ATOM 920 C C . PRO A 1 112 ? 27.353 -5.283 -18.541 1.00 55.00 112 PRO A C 1
ATOM 922 O O . PRO A 1 112 ? 28.431 -5.042 -18.006 1.00 55.00 112 PRO A O 1
ATOM 925 N N . LYS A 1 113 ? 27.089 -4.926 -19.797 1.00 55.66 113 LYS A N 1
ATOM 926 C CA . LYS A 1 113 ? 28.025 -4.319 -20.720 1.00 55.66 113 LYS A CA 1
ATOM 927 C C . LYS A 1 113 ? 28.118 -2.796 -20.630 1.00 55.66 113 LYS A C 1
ATOM 929 O O . LYS A 1 113 ? 28.915 -2.257 -21.383 1.00 55.66 113 LYS A O 1
ATOM 934 N N . GLN A 1 114 ? 27.374 -2.079 -19.776 1.00 56.19 114 GLN A N 1
ATOM 935 C CA . GLN A 1 114 ? 27.556 -0.616 -19.681 1.00 56.19 114 GLN A CA 1
ATOM 936 C C . GLN A 1 114 ? 29.016 -0.265 -19.353 1.00 56.19 114 GLN A C 1
ATOM 938 O O . GLN A 1 114 ? 29.658 0.484 -20.084 1.00 56.19 114 GLN A O 1
ATOM 943 N N . ASP A 1 115 ? 29.570 -0.895 -18.320 1.00 56.50 115 ASP A N 1
ATOM 944 C CA . ASP A 1 115 ? 30.926 -0.625 -17.846 1.00 56.50 115 ASP A CA 1
ATOM 945 C C . ASP A 1 115 ? 32.004 -1.245 -18.765 1.00 56.50 115 ASP A C 1
ATOM 947 O O . ASP A 1 115 ? 33.061 -0.653 -18.991 1.00 56.50 115 ASP A O 1
ATOM 951 N N . GLU A 1 116 ? 31.734 -2.414 -19.361 1.00 57.44 116 GLU A N 1
ATOM 952 C CA . GLU A 1 116 ? 32.644 -3.058 -20.321 1.00 57.44 116 GLU A CA 1
ATOM 953 C C . GLU A 1 116 ? 32.674 -2.361 -21.687 1.00 57.44 116 GLU A C 1
ATOM 955 O O . GLU A 1 116 ? 33.758 -2.160 -22.225 1.00 57.44 116 GLU A O 1
ATOM 960 N N . ILE A 1 117 ? 31.536 -1.929 -22.244 1.00 56.72 117 ILE A N 1
ATOM 961 C CA . ILE A 1 117 ? 31.501 -1.148 -23.495 1.00 56.72 117 ILE A CA 1
ATOM 962 C C . ILE A 1 117 ? 32.174 0.205 -23.270 1.00 56.72 117 ILE A C 1
ATOM 964 O O . ILE A 1 117 ? 32.911 0.647 -24.143 1.00 56.72 117 ILE A O 1
ATOM 968 N N . LEU A 1 118 ? 31.997 0.836 -22.103 1.00 56.03 118 LEU A N 1
ATOM 969 C CA . LEU A 1 118 ? 32.655 2.101 -21.756 1.00 56.03 118 LEU A CA 1
ATOM 970 C C . LEU A 1 118 ? 34.179 1.933 -21.560 1.00 56.03 118 LEU A C 1
ATOM 972 O O . LEU A 1 118 ? 34.949 2.843 -21.869 1.00 56.03 118 LEU A O 1
ATOM 976 N N . LYS A 1 119 ? 34.647 0.754 -21.124 1.00 57.50 119 LYS A N 1
ATOM 977 C CA . LYS A 1 119 ? 36.079 0.390 -21.116 1.00 57.50 119 LYS A CA 1
ATOM 978 C C . LYS A 1 119 ? 36.601 0.078 -22.527 1.00 57.50 119 LYS A C 1
ATOM 980 O O . LYS A 1 119 ? 37.633 0.623 -22.922 1.00 57.50 119 LYS A O 1
ATOM 985 N N . LEU A 1 120 ? 35.889 -0.726 -23.324 1.00 54.44 120 LEU A N 1
ATOM 986 C CA . LEU A 1 120 ? 36.276 -1.043 -24.707 1.00 54.44 120 LEU A CA 1
ATOM 987 C C . LEU A 1 120 ? 36.290 0.205 -25.608 1.00 54.44 120 LEU A C 1
ATOM 989 O O . LEU A 1 120 ? 37.224 0.366 -26.393 1.00 54.44 120 LEU A O 1
ATOM 993 N N . SER A 1 121 ? 35.320 1.114 -25.474 1.00 51.28 121 SER A N 1
ATOM 994 C CA . SER A 1 121 ? 35.226 2.341 -26.284 1.00 51.28 121 SER A CA 1
ATOM 995 C C . SER A 1 121 ? 36.345 3.343 -25.991 1.00 51.28 121 SER A C 1
ATOM 997 O O . SER A 1 121 ? 36.769 4.064 -26.891 1.00 51.28 121 SER A O 1
ATOM 999 N N . LYS A 1 122 ? 36.884 3.343 -24.764 1.00 56.22 122 LYS A N 1
ATOM 1000 C CA . LYS A 1 122 ? 38.111 4.074 -24.404 1.00 56.22 122 LYS A CA 1
ATOM 1001 C C . LYS A 1 122 ? 39.394 3.410 -24.914 1.00 56.22 122 LYS A C 1
ATOM 1003 O O . LYS A 1 122 ? 40.421 4.077 -24.978 1.00 56.22 122 LYS A O 1
ATOM 1008 N N . THR A 1 123 ? 39.354 2.120 -25.253 1.00 57.75 123 THR A N 1
ATOM 1009 C CA . THR A 1 123 ? 40.545 1.338 -25.631 1.00 57.75 123 THR A CA 1
ATOM 1010 C C . THR A 1 123 ? 40.742 1.260 -27.151 1.00 57.75 123 THR A C 1
ATOM 1012 O O . THR A 1 123 ? 41.877 1.221 -27.622 1.00 57.75 123 THR A O 1
ATOM 1015 N N . PHE A 1 124 ? 39.663 1.281 -27.942 1.00 53.00 124 PHE A N 1
ATOM 1016 C CA . PHE A 1 124 ? 39.737 1.265 -29.406 1.00 53.00 124 PHE A CA 1
ATOM 1017 C C . PHE A 1 124 ? 39.611 2.673 -30.011 1.00 53.00 124 PHE A C 1
ATOM 1019 O O . PHE A 1 124 ? 38.555 3.298 -29.968 1.00 53.00 124 PHE A O 1
ATOM 1026 N N . PHE A 1 125 ? 40.676 3.135 -30.675 1.00 50.84 125 PHE A N 1
ATOM 1027 C CA . PHE A 1 125 ? 40.783 4.456 -31.324 1.00 50.84 125 PHE A CA 1
ATOM 1028 C C . PHE A 1 125 ? 39.836 4.699 -32.525 1.00 50.84 125 PHE A C 1
ATOM 1030 O O . PHE A 1 125 ? 39.894 5.758 -33.147 1.00 50.84 125 PHE A O 1
ATOM 1037 N N . ILE A 1 126 ? 38.950 3.757 -32.866 1.00 51.81 126 ILE A N 1
ATOM 1038 C CA . ILE A 1 126 ? 37.980 3.904 -33.962 1.00 51.81 126 ILE A CA 1
ATOM 1039 C C . ILE A 1 126 ? 36.656 4.406 -33.376 1.00 51.81 126 ILE A C 1
ATOM 1041 O O . ILE A 1 126 ? 35.738 3.644 -33.074 1.00 51.81 126 ILE A O 1
ATOM 1045 N N . HIS A 1 127 ? 36.600 5.720 -33.174 1.00 52.34 127 HIS A N 1
ATOM 1046 C CA . HIS A 1 127 ? 35.453 6.421 -32.610 1.00 52.34 127 HIS A CA 1
ATOM 1047 C C . HIS A 1 127 ? 34.275 6.475 -33.595 1.00 52.34 127 HIS A C 1
ATOM 1049 O O . HIS A 1 127 ? 34.335 7.154 -34.618 1.00 52.34 127 HIS A O 1
ATOM 1055 N N . ASP A 1 128 ? 33.160 5.849 -33.226 1.00 58.34 128 ASP A N 1
ATOM 1056 C CA . ASP A 1 128 ? 31.833 6.232 -33.710 1.00 58.34 128 ASP A CA 1
ATOM 1057 C C . ASP A 1 128 ? 30.973 6.584 -32.492 1.00 58.34 128 ASP A C 1
ATOM 1059 O O . ASP A 1 128 ? 30.116 5.814 -32.051 1.00 58.34 128 ASP A O 1
ATOM 1063 N N . SER A 1 129 ? 31.271 7.744 -31.896 1.00 59.94 129 SER A N 1
ATOM 1064 C CA . SER A 1 129 ? 30.576 8.250 -30.706 1.00 59.94 129 SER A CA 1
ATOM 1065 C C . SER A 1 129 ? 29.065 8.293 -30.917 1.00 59.94 129 SER A C 1
ATOM 1067 O O . SER A 1 129 ? 28.323 7.911 -30.026 1.00 59.94 129 SER A O 1
ATOM 1069 N N . ARG A 1 130 ? 28.600 8.594 -32.137 1.00 64.81 130 ARG A N 1
ATOM 1070 C CA . ARG A 1 130 ? 27.174 8.576 -32.495 1.00 64.81 130 ARG A CA 1
ATOM 1071 C C . ARG A 1 130 ? 26.529 7.200 -32.323 1.00 64.81 130 ARG A C 1
ATOM 1073 O O . ARG A 1 130 ? 25.372 7.134 -31.915 1.00 64.81 130 ARG A O 1
ATOM 1080 N N . LYS A 1 131 ? 27.234 6.101 -32.624 1.00 64.62 131 LYS A N 1
ATOM 1081 C CA . LYS A 1 131 ? 26.730 4.739 -32.355 1.00 64.62 131 LYS A CA 1
ATOM 1082 C C . LYS A 1 131 ? 26.703 4.425 -30.860 1.00 64.62 131 LYS A C 1
ATOM 1084 O O . LYS A 1 131 ? 25.767 3.767 -30.417 1.00 64.62 131 LYS A O 1
ATOM 1089 N N . TYR A 1 132 ? 27.691 4.899 -30.100 1.00 64.00 132 TYR A N 1
ATOM 1090 C CA . TYR A 1 132 ? 27.719 4.734 -28.645 1.00 64.00 132 TYR A CA 1
ATOM 1091 C C . TYR A 1 132 ? 26.601 5.535 -27.963 1.00 64.00 132 TYR A C 1
ATOM 1093 O O . TYR A 1 132 ? 25.818 4.955 -27.219 1.00 64.00 132 TYR A O 1
ATOM 1101 N N . ASP A 1 133 ? 26.457 6.821 -28.290 1.00 66.94 133 ASP A N 1
ATOM 1102 C CA . ASP A 1 133 ? 25.393 7.695 -27.787 1.00 66.94 133 ASP A CA 1
ATOM 1103 C C . ASP A 1 133 ? 24.014 7.133 -28.148 1.00 66.94 133 ASP A C 1
ATOM 1105 O O . ASP A 1 133 ? 23.112 7.111 -27.313 1.00 66.94 133 ASP A O 1
ATOM 1109 N N . LYS A 1 134 ? 23.848 6.608 -29.372 1.00 73.25 134 LYS A N 1
ATOM 1110 C CA . LYS A 1 134 ? 22.612 5.929 -29.772 1.00 73.25 134 LYS A CA 1
ATOM 1111 C C . LYS A 1 134 ? 22.337 4.700 -28.903 1.00 73.25 134 LYS A C 1
ATOM 1113 O O . LYS A 1 134 ? 21.235 4.594 -28.382 1.00 73.25 134 LYS A O 1
ATOM 1118 N N . LEU A 1 135 ? 23.315 3.810 -28.720 1.00 68.69 135 LEU A N 1
ATOM 1119 C CA . LEU A 1 135 ? 23.159 2.605 -27.898 1.00 68.69 135 LEU A CA 1
ATOM 1120 C C . LEU A 1 135 ? 22.856 2.949 -26.430 1.00 68.69 135 LEU A C 1
ATOM 1122 O O . LEU A 1 135 ? 21.963 2.354 -25.838 1.00 68.69 135 LEU A O 1
ATOM 1126 N N . TYR A 1 136 ? 23.554 3.934 -25.865 1.00 68.06 136 TYR A N 1
ATOM 1127 C CA . TYR A 1 136 ? 23.332 4.431 -24.507 1.00 68.06 136 TYR A CA 1
ATOM 1128 C C . TYR A 1 136 ? 21.915 4.999 -24.334 1.00 68.06 136 TYR A C 1
ATOM 1130 O O . TYR A 1 136 ? 21.206 4.617 -23.405 1.00 68.06 136 TYR A O 1
ATOM 1138 N N . ASN A 1 137 ? 21.461 5.837 -25.271 1.00 77.62 137 ASN A N 1
ATOM 1139 C CA . ASN A 1 137 ? 20.109 6.399 -25.260 1.00 77.62 137 ASN A CA 1
ATOM 1140 C C . ASN A 1 137 ? 19.023 5.325 -25.460 1.00 77.62 137 ASN A C 1
ATOM 1142 O O . ASN A 1 137 ? 17.974 5.391 -24.827 1.00 77.62 137 ASN A O 1
ATOM 1146 N N . GLU A 1 138 ? 19.264 4.330 -26.315 1.00 77.62 138 GLU A N 1
ATOM 1147 C CA . GLU A 1 138 ? 18.333 3.228 -26.598 1.00 77.62 138 GLU A CA 1
ATOM 1148 C C . GLU A 1 138 ? 18.223 2.260 -25.401 1.00 77.62 138 GLU A C 1
ATOM 1150 O O . GLU A 1 138 ? 17.119 1.858 -25.033 1.00 77.62 138 GLU A O 1
ATOM 1155 N N . MET A 1 139 ? 19.335 1.985 -24.705 1.00 72.31 139 MET A N 1
ATOM 1156 C CA . MET A 1 139 ? 19.349 1.235 -23.439 1.00 72.31 139 MET A CA 1
ATOM 1157 C C . MET A 1 139 ? 18.655 1.998 -22.304 1.00 72.31 139 MET A C 1
ATOM 1159 O O . MET A 1 139 ? 17.808 1.421 -21.626 1.00 72.31 139 MET A O 1
ATOM 1163 N N . ASN A 1 140 ? 18.963 3.287 -22.114 1.00 76.50 140 ASN A N 1
ATOM 1164 C CA . ASN A 1 140 ? 18.297 4.116 -21.104 1.00 76.50 140 ASN A CA 1
ATOM 1165 C C . ASN A 1 140 ? 16.787 4.200 -21.357 1.00 76.50 140 ASN A C 1
ATOM 1167 O O . ASN A 1 140 ? 16.011 4.037 -20.424 1.00 76.50 140 ASN A O 1
ATOM 1171 N N . LYS A 1 141 ? 16.357 4.339 -22.619 1.00 81.56 141 LYS A N 1
ATOM 1172 C CA . LYS A 1 141 ? 14.935 4.322 -22.984 1.00 81.56 141 LYS A CA 1
ATOM 1173 C C . LYS A 1 141 ? 14.242 3.022 -22.567 1.00 81.56 141 LYS A C 1
ATOM 1175 O O . LYS A 1 141 ? 13.142 3.080 -22.029 1.00 81.56 141 LYS A O 1
ATOM 1180 N N . HIS A 1 142 ? 14.871 1.862 -22.774 1.00 76.94 142 HIS A N 1
ATOM 1181 C CA . HIS A 1 142 ? 14.314 0.588 -22.306 1.00 76.94 142 HIS A CA 1
ATOM 1182 C C . HIS A 1 142 ? 14.306 0.458 -20.778 1.00 76.94 142 HIS A C 1
ATOM 1184 O O .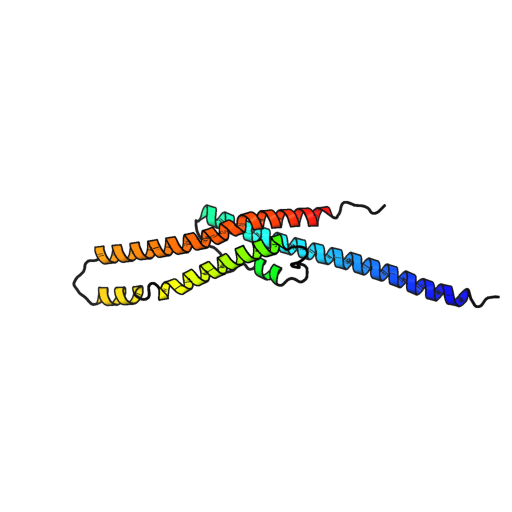 HIS A 1 142 ? 13.362 -0.107 -20.228 1.00 76.94 142 HIS A O 1
ATOM 1190 N N . ILE A 1 143 ? 15.311 0.997 -20.081 1.00 77.75 143 ILE A N 1
ATOM 1191 C CA . ILE A 1 143 ? 15.309 1.075 -18.614 1.00 77.75 143 ILE A CA 1
ATOM 1192 C C . ILE A 1 143 ? 14.123 1.927 -18.135 1.00 77.75 143 ILE A C 1
ATOM 1194 O O . ILE A 1 143 ? 13.329 1.454 -17.324 1.00 77.75 143 ILE A O 1
ATOM 1198 N N . ASP A 1 144 ? 13.944 3.127 -18.689 1.00 79.94 144 ASP A N 1
ATOM 1199 C CA . ASP A 1 144 ? 12.839 4.030 -18.352 1.00 79.94 144 ASP A CA 1
ATOM 1200 C C . ASP A 1 144 ? 11.467 3.404 -18.661 1.00 79.94 144 ASP A C 1
ATOM 1202 O O . ASP A 1 144 ? 10.535 3.533 -17.869 1.00 79.94 144 ASP A O 1
ATOM 1206 N N . GLU A 1 145 ? 11.331 2.677 -19.776 1.00 82.38 145 GLU A N 1
ATOM 1207 C CA . GLU A 1 145 ? 10.113 1.933 -20.134 1.00 82.38 145 GLU A CA 1
ATOM 1208 C C . GLU A 1 145 ? 9.780 0.836 -19.106 1.00 82.38 145 GLU A C 1
ATOM 1210 O O . GLU A 1 145 ? 8.633 0.743 -18.661 1.00 82.38 145 GLU A O 1
ATOM 1215 N N . ILE A 1 146 ? 10.771 0.041 -18.685 1.00 79.19 146 ILE A N 1
ATOM 1216 C CA . ILE A 1 146 ? 10.600 -1.012 -17.671 1.00 79.19 146 ILE A CA 1
ATOM 1217 C C . ILE A 1 146 ? 10.217 -0.401 -16.317 1.00 79.19 146 ILE A C 1
ATOM 1219 O O . ILE A 1 146 ? 9.242 -0.834 -15.699 1.00 79.19 146 ILE A O 1
ATOM 1223 N N . LEU A 1 147 ? 10.941 0.633 -15.875 1.00 80.69 147 LEU A N 1
ATOM 1224 C CA . LEU A 1 147 ? 10.667 1.321 -14.613 1.00 80.69 147 LEU A CA 1
ATOM 1225 C C . LEU A 1 147 ? 9.269 1.948 -14.622 1.00 80.69 147 LEU A C 1
ATOM 1227 O O . LEU A 1 147 ? 8.511 1.759 -13.672 1.00 80.69 147 LEU A O 1
ATOM 1231 N N . LYS A 1 148 ? 8.880 2.619 -15.712 1.00 82.56 148 LYS A N 1
ATOM 1232 C CA . LYS A 1 148 ? 7.552 3.224 -15.862 1.00 82.56 148 LYS A CA 1
ATOM 1233 C C . LYS A 1 148 ? 6.428 2.191 -15.777 1.00 82.56 148 LYS A C 1
ATOM 1235 O O . LYS A 1 148 ? 5.434 2.446 -15.101 1.00 82.56 148 LYS A O 1
ATOM 1240 N N . LEU A 1 149 ? 6.575 1.026 -16.413 1.00 81.94 149 LEU A N 1
ATOM 1241 C CA . LEU A 1 149 ? 5.592 -0.060 -16.313 1.00 81.94 149 LEU A CA 1
ATOM 1242 C C . LEU A 1 149 ? 5.464 -0.582 -14.874 1.00 81.94 149 LEU A C 1
ATOM 1244 O O . LEU A 1 149 ? 4.349 -0.785 -14.393 1.00 81.94 149 LEU A O 1
ATOM 1248 N N . SER A 1 150 ? 6.583 -0.764 -14.168 1.00 80.69 150 SER A N 1
ATOM 1249 C CA . SER A 1 150 ? 6.577 -1.197 -12.766 1.00 80.69 150 SER A CA 1
ATOM 1250 C C . SER A 1 150 ? 5.975 -0.149 -11.821 1.00 80.69 150 SER A C 1
ATOM 1252 O O . SER A 1 150 ? 5.214 -0.506 -10.924 1.00 80.69 150 SER A O 1
ATOM 1254 N N . VAL A 1 151 ? 6.239 1.145 -12.037 1.00 83.38 151 VAL A N 1
ATOM 1255 C CA . VAL A 1 151 ? 5.609 2.226 -11.257 1.00 83.38 151 VAL A CA 1
ATOM 1256 C C . VAL A 1 151 ? 4.113 2.331 -11.560 1.00 83.38 151 VAL A C 1
ATOM 1258 O O . VAL A 1 151 ? 3.324 2.501 -10.634 1.00 83.38 151 VAL A O 1
ATOM 1261 N N . GLN A 1 152 ? 3.683 2.145 -12.812 1.00 85.06 152 GLN A N 1
ATOM 1262 C CA . GLN A 1 152 ? 2.258 2.155 -13.153 1.00 85.06 152 GLN A CA 1
ATOM 1263 C C . GLN A 1 152 ? 1.480 1.061 -12.399 1.00 85.06 152 GLN A C 1
ATOM 1265 O O . GLN A 1 152 ? 0.402 1.339 -11.886 1.00 85.06 152 GLN A O 1
ATOM 1270 N N . GLN A 1 153 ? 2.052 -0.137 -12.218 1.00 84.56 153 GLN A N 1
ATOM 1271 C CA . GLN A 1 153 ? 1.438 -1.192 -11.395 1.00 84.56 153 GLN A CA 1
ATOM 1272 C C . GLN A 1 153 ? 1.259 -0.778 -9.924 1.00 84.56 153 GLN A C 1
ATOM 1274 O O . GLN A 1 153 ? 0.254 -1.129 -9.305 1.00 84.56 153 GLN A O 1
ATOM 1279 N N . ILE A 1 154 ? 2.207 -0.015 -9.364 1.00 86.56 154 ILE A N 1
ATOM 1280 C CA . ILE A 1 154 ? 2.084 0.553 -8.013 1.00 86.56 154 ILE A CA 1
ATOM 1281 C C . ILE A 1 154 ? 0.934 1.565 -7.977 1.00 86.56 154 ILE A C 1
ATOM 1283 O O . ILE A 1 154 ? 0.101 1.502 -7.077 1.00 86.56 154 ILE A O 1
ATOM 1287 N N . MET A 1 155 ? 0.846 2.454 -8.969 1.00 87.62 155 MET A N 1
ATOM 1288 C CA . MET A 1 155 ? -0.197 3.484 -9.071 1.00 87.62 155 MET A CA 1
ATOM 1289 C C . MET A 1 155 ? -1.604 2.891 -9.234 1.00 87.62 155 MET A C 1
ATOM 1291 O O . MET A 1 155 ? -2.539 3.315 -8.549 1.00 87.62 155 MET A O 1
ATOM 1295 N N . ASP A 1 156 ? -1.741 1.874 -10.086 1.00 89.44 156 ASP A N 1
ATOM 1296 C CA . ASP A 1 156 ? -2.996 1.160 -10.346 1.00 89.44 156 ASP A CA 1
ATOM 1297 C C . ASP A 1 156 ? -3.492 0.390 -9.107 1.00 89.44 156 ASP A C 1
ATOM 1299 O O . ASP A 1 156 ? -4.694 0.174 -8.952 1.00 89.44 156 ASP A O 1
ATOM 1303 N N . ALA A 1 157 ? -2.589 0.007 -8.194 1.00 89.94 157 ALA A N 1
ATOM 1304 C CA . ALA A 1 157 ? -2.928 -0.571 -6.892 1.00 89.94 157 ALA A CA 1
ATOM 1305 C C . ALA A 1 157 ? -3.146 0.491 -5.793 1.00 89.94 157 ALA A C 1
ATOM 1307 O O . ALA A 1 157 ? -4.013 0.318 -4.936 1.00 89.94 157 ALA A O 1
ATOM 1308 N N . ALA A 1 158 ? -2.400 1.599 -5.821 1.00 89.62 158 ALA A N 1
ATOM 1309 C CA . ALA A 1 158 ? -2.457 2.660 -4.817 1.00 89.62 158 ALA A CA 1
ATOM 1310 C C . ALA A 1 158 ? -3.794 3.418 -4.832 1.00 89.62 158 ALA A C 1
ATOM 1312 O O . ALA A 1 158 ? -4.358 3.679 -3.770 1.00 89.62 158 ALA A O 1
ATOM 1313 N N . LYS A 1 159 ? -4.336 3.731 -6.019 1.00 92.12 159 LYS A N 1
ATOM 1314 C CA . LYS A 1 159 ? -5.623 4.440 -6.159 1.00 92.12 159 LYS A CA 1
ATOM 1315 C C . LYS A 1 159 ? -6.808 3.687 -5.519 1.00 92.12 159 LYS A C 1
ATOM 1317 O O . LYS A 1 159 ? -7.469 4.284 -4.669 1.00 92.12 159 LYS A O 1
ATOM 1322 N N . PRO A 1 160 ? -7.088 2.404 -5.836 1.00 93.50 160 PRO A N 1
ATOM 1323 C CA . PRO A 1 160 ? -8.162 1.664 -5.170 1.00 93.50 160 PRO A CA 1
ATOM 1324 C C . PRO A 1 160 ? -7.869 1.398 -3.686 1.00 93.50 160 PRO A C 1
ATOM 1326 O O . PRO A 1 160 ? -8.792 1.446 -2.877 1.00 93.50 160 PRO A O 1
ATOM 1329 N N . LEU A 1 161 ? -6.603 1.188 -3.297 1.00 93.94 161 LEU A N 1
ATOM 1330 C CA . LEU A 1 161 ? -6.238 1.035 -1.885 1.00 93.94 161 LEU A CA 1
ATOM 1331 C C . LEU A 1 161 ? -6.529 2.307 -1.072 1.00 93.94 161 LEU A C 1
ATOM 1333 O O . LEU A 1 161 ? -7.027 2.199 0.043 1.00 93.94 161 LEU A O 1
ATOM 1337 N N . LEU A 1 162 ? -6.279 3.501 -1.620 1.00 94.62 162 LEU A N 1
ATOM 1338 C CA . LEU A 1 162 ? -6.592 4.770 -0.952 1.00 94.62 162 LEU A CA 1
ATOM 1339 C C . LEU A 1 162 ? -8.104 4.956 -0.753 1.00 94.62 162 LEU A C 1
ATOM 1341 O O . LEU A 1 162 ? -8.530 5.391 0.317 1.00 94.62 162 LEU A O 1
ATOM 1345 N N . VAL A 1 163 ? -8.920 4.589 -1.748 1.00 94.94 163 VAL A N 1
ATOM 1346 C CA . VAL A 1 163 ? -10.389 4.592 -1.614 1.00 94.94 163 VAL A CA 1
ATOM 1347 C C . VAL A 1 163 ? -10.820 3.682 -0.463 1.00 94.94 163 VAL A C 1
ATOM 1349 O O . VAL A 1 163 ? -11.588 4.111 0.396 1.00 94.94 163 VAL A O 1
ATOM 1352 N N . GLU A 1 164 ? -10.274 2.468 -0.389 1.00 93.12 164 GLU A N 1
ATOM 1353 C CA . GLU A 1 164 ? -10.648 1.514 0.657 1.00 93.12 164 GLU A CA 1
ATOM 1354 C C . GLU A 1 164 ? -10.136 1.909 2.052 1.00 93.12 164 GLU A C 1
ATOM 1356 O O . GLU A 1 164 ? -10.859 1.800 3.041 1.00 93.12 164 GLU A O 1
ATOM 1361 N N . VAL A 1 165 ? -8.932 2.481 2.149 1.00 93.50 165 VAL A N 1
ATOM 1362 C CA . VAL A 1 165 ? -8.431 3.092 3.392 1.00 93.50 165 VAL A CA 1
ATOM 1363 C C . VAL A 1 165 ? -9.379 4.192 3.878 1.00 93.50 165 VAL A C 1
ATOM 1365 O O . VAL A 1 165 ? -9.715 4.231 5.063 1.00 93.50 165 VAL A O 1
ATOM 1368 N N . ASN A 1 166 ? -9.864 5.048 2.976 1.00 92.62 166 ASN A N 1
ATOM 1369 C CA . ASN A 1 166 ? -10.808 6.111 3.316 1.00 92.62 166 ASN A CA 1
ATOM 1370 C C . ASN A 1 166 ? -12.178 5.558 3.752 1.00 92.62 166 ASN A C 1
ATOM 1372 O O . ASN A 1 166 ? -12.738 6.047 4.737 1.00 92.62 166 ASN A O 1
ATOM 1376 N N . ASN A 1 167 ? -12.680 4.497 3.108 1.00 92.38 167 ASN A N 1
ATOM 1377 C CA . ASN A 1 167 ? -13.888 3.784 3.542 1.00 92.38 167 ASN A CA 1
ATOM 1378 C C . ASN A 1 167 ? -13.740 3.259 4.979 1.00 92.38 167 ASN A C 1
ATOM 1380 O O . ASN A 1 167 ? -14.581 3.546 5.837 1.00 92.38 167 ASN A O 1
ATOM 1384 N N . LEU A 1 168 ? -12.645 2.550 5.271 1.00 89.50 168 LEU A N 1
ATOM 1385 C CA . LEU A 1 168 ? -12.367 2.001 6.600 1.00 89.50 168 LEU A CA 1
ATOM 1386 C C . LEU A 1 168 ? -12.194 3.100 7.661 1.00 89.50 168 LEU A C 1
ATOM 1388 O O . LEU A 1 168 ? -12.662 2.938 8.792 1.00 89.50 168 LEU A O 1
ATOM 1392 N N . ILE A 1 169 ? -11.581 4.239 7.318 1.00 90.88 169 ILE A N 1
ATOM 1393 C CA . ILE A 1 169 ? -11.472 5.412 8.204 1.00 90.88 169 ILE A CA 1
ATOM 1394 C C . ILE A 1 169 ? -12.857 5.970 8.549 1.00 90.88 169 ILE A C 1
ATOM 1396 O O . ILE A 1 169 ? -13.118 6.256 9.722 1.00 90.88 169 ILE A O 1
ATOM 1400 N N . LEU A 1 170 ? -13.753 6.109 7.567 1.00 89.00 170 LEU A N 1
ATOM 1401 C CA . LEU A 1 170 ? -15.118 6.601 7.781 1.00 89.00 170 LEU A CA 1
ATOM 1402 C C . LEU A 1 170 ? -15.932 5.637 8.654 1.00 89.00 170 LEU A C 1
ATOM 1404 O O . LEU A 1 170 ? -16.553 6.069 9.627 1.00 89.00 170 LEU A O 1
ATOM 1408 N N . GLN A 1 171 ? -15.866 4.334 8.369 1.00 85.19 171 GLN A N 1
ATOM 1409 C CA . GLN A 1 171 ? -16.523 3.296 9.167 1.00 85.19 171 GLN A CA 1
ATOM 1410 C C . GLN A 1 171 ? -16.047 3.325 10.629 1.00 85.19 171 GLN A C 1
ATOM 1412 O O . GLN A 1 171 ? -16.866 3.475 11.534 1.00 85.19 171 GLN A O 1
ATOM 1417 N N . ASN A 1 172 ? -14.730 3.293 10.872 1.00 79.69 172 ASN A N 1
ATOM 1418 C CA . ASN A 1 172 ? -14.160 3.335 12.228 1.00 79.69 172 ASN A CA 1
ATOM 1419 C C . ASN A 1 172 ? -14.404 4.679 12.949 1.00 79.69 172 ASN A C 1
ATOM 1421 O O . ASN A 1 172 ? -14.353 4.734 14.177 1.00 79.69 172 ASN A O 1
ATOM 1425 N N . SER A 1 173 ? -14.694 5.764 12.222 1.00 73.75 173 SER A N 1
ATOM 1426 C CA . SER A 1 173 ? -15.030 7.066 12.820 1.00 73.75 173 SER A CA 1
ATOM 1427 C C . SER A 1 173 ? -16.497 7.162 13.267 1.00 73.75 173 SER A C 1
ATOM 1429 O O . SER A 1 173 ? -16.783 7.815 14.272 1.00 73.75 173 SER A O 1
ATOM 1431 N N . ASN A 1 174 ? -17.419 6.497 12.561 1.00 61.03 174 ASN A N 1
ATOM 1432 C CA . ASN A 1 174 ? -18.866 6.612 12.787 1.00 61.03 174 ASN A CA 1
ATOM 1433 C C . ASN A 1 174 ? -19.416 5.753 13.940 1.00 61.03 174 ASN A C 1
ATOM 1435 O O . ASN A 1 174 ? -20.509 6.031 14.421 1.00 61.03 174 ASN A O 1
ATOM 1439 N N . VAL A 1 175 ? -18.664 4.774 14.459 1.00 54.62 175 VAL A N 1
ATOM 1440 C CA . VAL A 1 175 ? -19.096 3.894 15.576 1.00 54.62 175 VAL A CA 1
ATOM 1441 C C . VAL A 1 175 ? -19.418 4.668 16.877 1.00 54.62 175 VAL A C 1
ATOM 1443 O O . VAL A 1 175 ? -20.044 4.138 17.789 1.00 54.62 175 VAL A O 1
ATOM 1446 N N . LYS A 1 176 ? -19.060 5.956 16.969 1.00 46.84 176 LYS A N 1
ATOM 1447 C CA . LYS A 1 176 ? -19.311 6.818 18.139 1.00 46.84 176 LYS A CA 1
ATOM 1448 C C . LYS A 1 176 ? -20.751 7.337 18.304 1.00 46.84 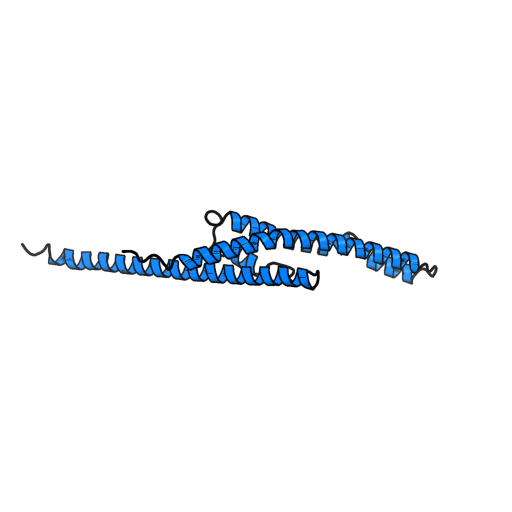176 LYS A C 1
ATOM 1450 O O . LYS A 1 176 ? -20.995 8.034 19.286 1.00 46.84 176 LYS A O 1
ATOM 1455 N N . THR A 1 177 ? -21.682 7.076 17.380 1.00 39.88 177 THR A N 1
ATOM 1456 C CA . THR A 1 177 ? -22.990 7.776 17.347 1.00 39.88 177 THR A CA 1
ATOM 1457 C C . THR A 1 177 ? -24.215 6.967 17.776 1.00 39.88 177 THR A C 1
ATOM 1459 O O . THR A 1 177 ? -25.302 7.539 17.825 1.00 39.88 177 THR A O 1
ATOM 1462 N N . HIS A 1 178 ? -24.075 5.694 18.159 1.00 32.34 178 HIS A N 1
ATOM 1463 C CA . HIS A 1 178 ? -25.160 4.962 18.823 1.00 32.34 178 HIS A CA 1
ATOM 1464 C C . HIS A 1 178 ? -25.033 5.055 20.352 1.00 32.34 178 HIS A C 1
ATOM 1466 O O . HIS A 1 178 ? -24.227 4.327 20.934 1.00 32.34 178 HIS A O 1
ATOM 1472 N N . PRO A 1 179 ? -25.828 5.903 21.037 1.00 36.06 179 PRO A N 1
ATOM 1473 C CA . PRO A 1 179 ? -26.087 5.688 22.449 1.00 36.06 179 PRO A CA 1
ATOM 1474 C C . PRO A 1 179 ? -26.873 4.381 22.586 1.00 36.06 179 PRO A C 1
ATOM 1476 O O . PRO A 1 179 ? -27.919 4.208 21.959 1.00 36.06 179 PRO A O 1
ATOM 1479 N N . VAL A 1 180 ? -26.365 3.461 23.404 1.00 37.00 180 VAL A N 1
ATOM 1480 C CA . VAL A 1 180 ? -27.159 2.328 23.886 1.00 37.00 180 VAL A CA 1
ATOM 1481 C C . VAL A 1 180 ? -28.234 2.911 24.805 1.00 37.00 180 VAL A C 1
ATOM 1483 O O . VAL A 1 180 ? -27.897 3.541 25.810 1.00 37.00 180 VAL A O 1
ATOM 1486 N N . GLY A 1 181 ? -29.497 2.775 24.397 1.00 36.22 181 GLY A N 1
ATOM 1487 C CA . GLY A 1 181 ? -30.679 3.120 25.194 1.00 36.22 181 GLY A CA 1
ATOM 1488 C C . GLY A 1 181 ? -31.170 1.945 26.028 1.00 36.22 181 GLY A C 1
ATOM 1489 O O . GLY A 1 181 ? -30.877 0.795 25.631 1.00 36.22 181 GLY A O 1
#

Foldseek 3Di:
DPPPVVPCVVVVVVVVVVVVVVVVVVVVVVVVLLVVLLVLLVVLLVVLVVQLVCCVPPVDGDDLADPSLVVQVPDPSDDCVVCVVLVVLSVQLRVLSVQLNVLVVCLCVVCVCPVVVVVVQVVDPPDPVVVVVVVVVVSVVVSSVSNSVSSVSNNVSSVVSSVVSVVSSVVSVPPPPDDDD

Radius of gyration: 29.02 Å; chains: 1; bounding box: 74×34×94 Å

Secondary structure (DSSP, 8-state):
--HHHHHHHHHHHHHHHHHHHHHHHHHHHHHHHHHHHHHHHHHHHHHHHHHHHHHHHHSS---SS-HHHHHHHT-TT--TTTSHHHHHHHHHHHHHHHHHHHHHHHHHHHSTHHHHHHHHHHH-S---HHHHHHHHHHHHHHHHHHHHHHHHHHHHHHHHHHHHHHHHHHHHHHGGG----